Protein AF-A0A9E6BE03-F1 (afdb_monomer_lite)

Sequence (144 aa):
MKDKSFELRTINLKNGEIGLSLYQFPLNGQVQGNEPRLVVRAWGTPLQAVTGEVLNLIKRCGYQAGSIKPGQKEPLLLDEETGVRLGLLLLAVKPLSRLDRIEEVKDAICAMGSEEVYYWYSRCTSGNDRERTCRAFRIMVSKE

Secondary structure (DSSP, 8-state):
-----EEEEEEE-TTS-EEEEEEEPPPTT--S-SPPEEEEEE-HHHHHHTHHHHHHHHHHTT--GGGS-TT--SPEEE-HHHHHHHHHHHHHHTT---HHHHHHHHHHHHHS-HHHHHHHHHHHHSSS-HHHHHHHHHHHHS--

Foldseek 3Di:
DQAQQKWKDWDQDPVRWIKIWIFGADDPPDPDDRDTHTLDIATDPLCVLCLVVLQVLLVVVVDHSVCHDPPNPDIRGHHPQSSLLVSLLRLLRRVDDDSVLNVQLSVLSVPDDSVVSNVLSCCLRDDDCNNVSSVVVSVVSHDD

Structure (mmCIF, N/CA/C/O backbone):
data_AF-A0A9E6BE03-F1
#
_entry.id   AF-A0A9E6BE03-F1
#
loop_
_atom_site.group_PDB
_atom_site.id
_atom_site.type_symbol
_atom_site.label_atom_id
_atom_site.label_alt_id
_atom_site.label_comp_id
_atom_site.label_asym_id
_atom_site.label_entity_id
_atom_site.label_seq_id
_atom_site.pdbx_PDB_ins_code
_atom_site.Cartn_x
_atom_site.Cartn_y
_atom_site.Cartn_z
_atom_site.occupancy
_atom_site.B_iso_or_equiv
_atom_site.auth_seq_id
_atom_site.auth_comp_id
_atom_site.auth_asym_id
_atom_site.auth_atom_id
_atom_site.pdbx_PDB_model_num
ATOM 1 N N . MET A 1 1 ? 0.066 -13.952 19.173 1.00 41.41 1 MET A N 1
ATOM 2 C CA . MET A 1 1 ? -0.363 -12.551 18.954 1.00 41.41 1 MET A CA 1
ATOM 3 C C . MET A 1 1 ? -0.202 -12.268 17.473 1.00 41.41 1 MET A C 1
ATOM 5 O O . MET A 1 1 ? 0.886 -12.519 16.983 1.00 41.41 1 MET A O 1
ATOM 9 N N . LYS A 1 2 ? -1.250 -11.848 16.747 1.00 49.16 2 LYS A N 1
ATOM 10 C CA . LYS A 1 2 ? -1.070 -11.380 15.361 1.00 49.16 2 LYS A CA 1
ATOM 11 C C . LYS A 1 2 ? -0.110 -10.190 15.410 1.00 49.16 2 LYS A C 1
ATOM 13 O O . LYS A 1 2 ? -0.401 -9.238 16.135 1.00 49.16 2 LYS A O 1
ATOM 18 N N . ASP A 1 3 ? 1.025 -10.300 14.735 1.00 64.62 3 ASP A N 1
ATOM 19 C CA . ASP A 1 3 ? 2.013 -9.232 14.632 1.00 64.62 3 ASP A CA 1
ATOM 20 C C . ASP A 1 3 ? 1.365 -8.079 13.858 1.00 64.62 3 ASP A C 1
ATOM 22 O O . ASP A 1 3 ? 0.993 -8.230 12.697 1.00 64.62 3 ASP A O 1
ATOM 26 N N . LYS A 1 4 ? 1.054 -6.984 14.550 1.00 72.38 4 LYS A N 1
ATOM 27 C CA . LYS A 1 4 ? 0.336 -5.832 13.990 1.00 72.38 4 LYS A CA 1
ATOM 28 C C . LYS A 1 4 ? 1.372 -4.804 13.562 1.00 72.38 4 LYS A C 1
ATOM 30 O O . LYS A 1 4 ? 1.562 -3.797 14.238 1.00 72.38 4 LYS A O 1
ATOM 35 N N . SER A 1 5 ? 2.068 -5.094 12.471 1.00 89.69 5 SER A N 1
ATOM 36 C CA . SER A 1 5 ? 3.236 -4.321 12.033 1.00 89.69 5 SER A CA 1
ATOM 37 C C . SER A 1 5 ? 2.855 -3.111 11.171 1.00 89.69 5 SER A C 1
ATOM 39 O O . SER A 1 5 ? 3.663 -2.198 10.998 1.00 89.69 5 SER A O 1
ATOM 41 N N . PHE A 1 6 ? 1.614 -3.057 10.668 1.00 94.75 6 PHE A N 1
ATOM 42 C CA . PHE A 1 6 ? 1.130 -1.982 9.801 1.00 94.75 6 PHE A CA 1
ATOM 43 C C . PHE A 1 6 ? -0.260 -1.468 10.173 1.00 94.75 6 PHE A C 1
ATOM 45 O O . PHE A 1 6 ? -1.095 -2.173 10.741 1.00 94.75 6 PHE A O 1
ATOM 52 N N . GLU A 1 7 ? -0.515 -0.226 9.773 1.00 94.94 7 GLU A N 1
ATOM 53 C CA . GLU A 1 7 ? -1.772 0.476 9.977 1.00 94.94 7 GLU A CA 1
ATOM 54 C C . GLU A 1 7 ? -2.239 1.138 8.672 1.00 94.94 7 GLU A C 1
ATOM 56 O O . GLU A 1 7 ? -1.558 2.005 8.120 1.00 94.94 7 GLU A O 1
ATOM 61 N N . LEU A 1 8 ? -3.416 0.755 8.181 1.00 95.88 8 LEU A N 1
ATOM 62 C CA . LEU A 1 8 ? -4.062 1.365 7.022 1.00 95.88 8 LEU A CA 1
ATOM 63 C C . LEU A 1 8 ? -5.192 2.286 7.486 1.00 95.88 8 LEU A C 1
ATOM 65 O O . LEU A 1 8 ? -6.150 1.847 8.124 1.00 95.88 8 LEU A O 1
ATOM 69 N N . ARG A 1 9 ? -5.101 3.569 7.134 1.00 95.12 9 ARG A N 1
ATOM 70 C CA . ARG A 1 9 ? -6.110 4.586 7.449 1.00 95.12 9 ARG A CA 1
ATOM 71 C C . ARG A 1 9 ? -6.797 5.071 6.182 1.00 95.12 9 ARG A C 1
ATOM 73 O O . ARG A 1 9 ? -6.183 5.181 5.120 1.00 95.12 9 ARG A O 1
ATOM 80 N N . THR A 1 10 ? -8.068 5.423 6.329 1.00 94.38 10 THR A N 1
ATOM 81 C CA . THR A 1 10 ? -8.834 6.072 5.264 1.00 94.38 10 THR A CA 1
ATOM 82 C C . THR A 1 10 ? -8.648 7.586 5.338 1.00 94.38 10 THR A C 1
ATOM 84 O O . THR A 1 10 ? -8.677 8.173 6.419 1.00 94.38 10 THR A O 1
ATOM 87 N N . ILE A 1 11 ? -8.457 8.230 4.189 1.00 92.62 11 ILE A N 1
ATOM 88 C CA . ILE A 1 11 ? -8.352 9.684 4.051 1.00 92.62 11 ILE A CA 1
ATOM 89 C C . ILE A 1 11 ? -9.592 10.174 3.310 1.00 92.62 11 ILE A C 1
ATOM 91 O O . ILE A 1 11 ? -9.866 9.720 2.202 1.00 92.62 11 ILE A O 1
ATOM 95 N N . ASN A 1 12 ? -10.313 11.131 3.890 1.00 89.19 12 ASN A N 1
ATOM 96 C CA . ASN A 1 12 ? -11.388 11.825 3.184 1.00 89.19 12 ASN A CA 1
ATOM 97 C C . ASN A 1 12 ? -10.785 12.989 2.391 1.00 89.19 12 ASN A C 1
ATOM 99 O O . ASN A 1 12 ? -10.190 13.896 2.980 1.00 89.19 12 ASN A O 1
ATOM 103 N N . LEU A 1 13 ? -10.922 12.964 1.067 1.00 87.19 13 LEU A N 1
ATOM 104 C CA . LEU A 1 13 ? -10.501 14.065 0.207 1.00 87.19 13 LEU A CA 1
ATOM 105 C C . LEU A 1 13 ? -11.624 15.102 0.072 1.00 87.19 13 LEU A C 1
ATOM 107 O O . LEU A 1 13 ? -12.805 14.804 0.245 1.00 87.19 13 LEU A O 1
ATOM 111 N N . LYS A 1 14 ? -11.257 16.349 -0.250 1.00 82.25 14 LYS A N 1
ATOM 112 C CA . LYS A 1 14 ? -12.203 17.481 -0.337 1.00 82.25 14 LYS A CA 1
ATOM 113 C C . LYS A 1 14 ? -13.290 17.301 -1.406 1.00 82.25 14 LYS A C 1
ATOM 115 O O . LYS A 1 14 ? -14.349 17.900 -1.290 1.00 82.25 14 LYS A O 1
ATOM 120 N N . ASN A 1 15 ? -13.026 16.494 -2.430 1.00 80.94 15 ASN A N 1
ATOM 121 C CA . ASN A 1 15 ? -13.947 16.164 -3.521 1.00 80.94 15 ASN A CA 1
ATOM 122 C C . ASN A 1 15 ? -14.881 14.980 -3.197 1.00 80.94 15 ASN A C 1
ATOM 124 O O . ASN A 1 15 ? -15.619 14.542 -4.071 1.00 80.94 15 ASN A O 1
ATOM 128 N N . GLY A 1 16 ? -14.839 14.443 -1.972 1.00 79.44 16 GLY A N 1
ATOM 129 C CA . GLY A 1 16 ? -15.601 13.255 -1.583 1.00 79.44 16 GLY A CA 1
ATOM 130 C C . GLY A 1 16 ? -14.950 11.932 -1.994 1.00 79.44 16 GLY A C 1
ATOM 131 O O . GLY A 1 16 ? -15.470 10.872 -1.648 1.00 79.44 16 GLY A O 1
ATOM 132 N N . GLU A 1 17 ? -13.804 11.964 -2.682 1.00 85.94 17 GLU A N 1
ATOM 133 C CA . GLU A 1 17 ? -13.038 10.756 -2.970 1.00 85.94 17 GLU A CA 1
ATOM 134 C C . GLU A 1 17 ? -12.343 10.217 -1.719 1.00 85.94 17 GLU A C 1
ATOM 136 O O . GLU A 1 17 ? -12.033 10.930 -0.756 1.00 85.94 17 GLU A O 1
ATOM 141 N N . ILE A 1 18 ? -12.062 8.921 -1.769 1.00 89.25 18 ILE A N 1
ATOM 142 C CA . ILE A 1 18 ? -11.356 8.210 -0.718 1.00 89.25 18 ILE A CA 1
ATOM 143 C C . ILE A 1 18 ? -9.888 8.078 -1.113 1.00 89.25 18 ILE A C 1
ATOM 145 O O . ILE A 1 18 ? -9.558 7.621 -2.207 1.00 89.25 18 ILE A O 1
ATOM 149 N N . GLY A 1 19 ? -9.004 8.452 -0.197 1.00 94.75 19 GLY A N 1
ATOM 150 C CA . GLY A 1 19 ? -7.592 8.099 -0.230 1.00 94.75 19 GLY A CA 1
ATOM 151 C C . GLY A 1 19 ? -7.253 7.074 0.846 1.00 94.75 19 GLY A C 1
ATOM 152 O O . GLY A 1 19 ? -8.014 6.858 1.789 1.00 94.75 19 GLY A O 1
ATOM 153 N N . LEU A 1 20 ? -6.071 6.482 0.737 1.00 96.44 20 LEU A N 1
ATOM 154 C CA . LEU A 1 20 ? -5.507 5.593 1.746 1.00 96.44 20 LEU A CA 1
ATOM 155 C C . LEU A 1 20 ? -4.149 6.110 2.207 1.00 96.44 20 LEU A C 1
ATOM 157 O O . LEU A 1 20 ? -3.344 6.582 1.398 1.00 96.44 20 LEU A O 1
ATOM 161 N N . SER A 1 21 ? -3.880 5.987 3.503 1.00 97.06 21 SER A N 1
ATOM 162 C CA . SER A 1 21 ? -2.545 6.128 4.082 1.00 97.06 21 SER A CA 1
ATOM 163 C C . SER A 1 21 ? -2.128 4.838 4.766 1.00 97.06 21 SER A C 1
ATOM 165 O O . SER A 1 21 ? -2.836 4.334 5.632 1.00 97.06 21 SER A O 1
ATOM 167 N N . LEU A 1 22 ? -0.957 4.331 4.395 1.00 97.44 22 LEU A N 1
ATOM 168 C CA . LEU A 1 22 ? -0.343 3.180 5.041 1.00 97.44 22 LEU A CA 1
ATOM 169 C C . LEU A 1 22 ? 0.801 3.649 5.938 1.00 97.44 22 LEU A C 1
ATOM 171 O O . LEU A 1 22 ? 1.661 4.425 5.506 1.00 97.44 22 LEU A O 1
ATOM 175 N N . TYR A 1 23 ? 0.816 3.149 7.165 1.00 95.94 23 TYR A N 1
ATOM 176 C CA . TYR A 1 23 ? 1.856 3.382 8.153 1.00 95.94 23 TYR A CA 1
ATOM 177 C C . TYR A 1 23 ? 2.466 2.056 8.604 1.00 95.94 23 TYR A C 1
ATOM 179 O O . TYR A 1 23 ? 1.784 1.033 8.620 1.00 95.94 23 TYR A O 1
ATOM 187 N N . GLN A 1 24 ? 3.738 2.090 8.985 1.00 94.31 24 GLN A N 1
ATOM 188 C CA . GLN A 1 24 ? 4.484 0.947 9.503 1.00 94.31 24 GLN A CA 1
ATOM 189 C C . GLN A 1 24 ? 4.950 1.247 10.926 1.00 94.31 24 GLN A C 1
ATOM 191 O O . GLN A 1 24 ? 5.548 2.298 11.172 1.00 94.31 24 GLN A O 1
ATOM 196 N N . PHE A 1 25 ? 4.694 0.334 11.858 1.00 90.12 25 PHE A N 1
ATOM 197 C CA . PHE A 1 25 ? 5.254 0.418 13.203 1.00 90.12 25 PHE A CA 1
ATOM 198 C C . PHE A 1 25 ? 6.765 0.144 13.164 1.00 90.12 25 PHE A C 1
ATOM 200 O O . PHE A 1 25 ? 7.222 -0.665 12.352 1.00 90.12 25 PHE A O 1
ATOM 207 N N . PRO A 1 26 ? 7.568 0.815 14.007 1.00 81.19 26 PRO A N 1
ATOM 208 C CA . PRO A 1 26 ? 8.988 0.509 14.110 1.00 81.19 26 PRO A CA 1
ATOM 209 C C . PRO A 1 26 ? 9.187 -0.957 14.515 1.00 81.19 26 PRO A C 1
ATOM 211 O O . PRO A 1 26 ? 8.487 -1.469 15.388 1.00 81.19 26 PRO A O 1
ATOM 214 N N . LEU A 1 27 ? 10.151 -1.629 13.881 1.00 69.50 27 LEU A N 1
ATOM 215 C CA . LEU A 1 27 ? 10.540 -2.988 14.256 1.00 69.50 27 LEU A CA 1
ATOM 216 C C . LEU A 1 27 ? 11.029 -2.984 15.713 1.00 69.50 27 LEU A C 1
ATOM 218 O O . LEU A 1 27 ? 11.764 -2.075 16.117 1.00 69.50 27 LEU A O 1
ATOM 222 N N . ASN A 1 28 ? 10.610 -3.989 16.491 1.00 58.41 28 ASN A N 1
ATOM 223 C CA . ASN A 1 28 ? 10.959 -4.140 17.906 1.00 58.41 28 ASN A CA 1
ATOM 224 C C . ASN A 1 28 ? 12.475 -3.946 18.105 1.00 58.41 28 ASN A C 1
ATOM 226 O O . ASN A 1 28 ? 13.269 -4.782 17.681 1.00 58.41 28 ASN A O 1
ATOM 230 N N . GLY A 1 29 ? 12.870 -2.829 18.727 1.00 51.25 29 GLY A N 1
ATOM 231 C CA . GLY A 1 29 ? 14.271 -2.504 19.018 1.00 51.25 29 GLY A CA 1
ATOM 232 C C . GLY A 1 29 ? 14.743 -1.108 18.599 1.00 51.25 29 GLY A C 1
ATOM 233 O O . GLY A 1 29 ? 15.792 -0.678 19.076 1.00 51.25 29 GLY A O 1
ATOM 234 N N . GLN A 1 30 ? 13.999 -0.355 17.777 1.00 51.47 30 GLN A N 1
ATOM 235 C CA . GLN A 1 30 ? 14.345 1.050 17.512 1.00 51.47 30 GLN A CA 1
ATOM 236 C C . GLN A 1 30 ? 13.687 2.005 18.517 1.00 51.47 30 GLN A C 1
ATOM 238 O O . GLN A 1 30 ? 12.500 2.317 18.471 1.00 51.47 30 GLN A O 1
ATOM 243 N N . VAL A 1 31 ? 14.524 2.448 19.455 1.00 50.69 31 VAL A N 1
ATOM 244 C CA . VAL A 1 31 ? 14.260 3.410 20.526 1.00 50.69 31 VAL A CA 1
ATOM 245 C C . VAL A 1 31 ? 14.018 4.807 19.937 1.00 50.69 31 VAL A C 1
ATOM 247 O O . VAL A 1 31 ? 14.975 5.518 19.662 1.00 50.69 31 VAL A O 1
ATOM 250 N N . GLN A 1 32 ? 12.749 5.178 19.728 1.00 45.00 32 GLN A N 1
ATOM 251 C CA . GLN A 1 32 ? 12.124 6.486 20.032 1.00 45.00 32 GLN A CA 1
ATOM 252 C C . GLN A 1 32 ? 10.830 6.664 19.222 1.00 45.00 32 GLN A C 1
ATOM 254 O O . GLN A 1 32 ? 10.854 7.040 18.054 1.00 45.00 32 GLN A O 1
ATOM 259 N N . GLY A 1 33 ? 9.696 6.437 19.892 1.00 52.91 33 GLY A N 1
ATOM 260 C CA . GLY A 1 33 ? 8.357 6.761 19.400 1.00 52.91 33 GLY A CA 1
ATOM 261 C C . GLY A 1 33 ? 7.520 5.528 19.068 1.00 52.91 33 GLY A C 1
ATOM 262 O O . GLY A 1 33 ? 7.821 4.792 18.139 1.00 52.91 33 GLY A O 1
ATOM 263 N N . ASN A 1 34 ? 6.406 5.347 19.783 1.00 63.31 34 ASN A N 1
ATOM 264 C CA . ASN A 1 34 ? 5.345 4.392 19.425 1.00 63.31 34 ASN A CA 1
ATOM 265 C C . ASN A 1 34 ? 4.557 4.826 18.171 1.00 63.31 34 ASN A C 1
ATOM 267 O O . ASN A 1 34 ? 3.532 4.229 17.844 1.00 63.31 34 ASN A O 1
ATOM 271 N N . GLU A 1 35 ? 4.977 5.902 17.504 1.00 80.69 35 GLU A N 1
ATOM 272 C CA . GLU A 1 35 ? 4.259 6.452 16.366 1.00 80.69 35 GLU A CA 1
ATOM 273 C C . GLU A 1 35 ? 4.643 5.706 15.087 1.00 80.69 35 GLU A C 1
ATOM 275 O O . GLU A 1 35 ? 5.823 5.637 14.732 1.00 80.69 35 GLU A O 1
ATOM 280 N N . PRO A 1 36 ? 3.663 5.146 14.365 1.00 88.81 36 PRO A N 1
ATOM 281 C CA . PRO A 1 36 ? 3.949 4.437 13.138 1.00 88.81 36 PRO A CA 1
ATOM 282 C C . PRO A 1 36 ? 4.380 5.438 12.059 1.00 88.81 36 PRO A C 1
ATOM 284 O O . PRO A 1 36 ? 3.795 6.509 11.875 1.00 88.81 36 PRO A O 1
ATOM 287 N N . ARG A 1 37 ? 5.424 5.085 11.312 1.00 91.88 37 ARG A N 1
ATOM 288 C CA . ARG A 1 37 ? 5.978 5.909 10.240 1.00 91.88 37 ARG A CA 1
ATOM 289 C C . ARG A 1 37 ? 5.075 5.841 9.014 1.00 91.88 37 ARG A C 1
ATOM 291 O O . ARG A 1 37 ? 4.733 4.756 8.552 1.00 91.88 37 ARG A O 1
ATOM 298 N N . LEU A 1 38 ? 4.751 6.993 8.424 1.00 94.81 38 LEU A N 1
ATOM 299 C CA . LEU A 1 38 ? 4.042 7.041 7.145 1.00 94.81 38 LEU A CA 1
ATOM 300 C C . LEU A 1 38 ? 4.901 6.414 6.036 1.00 94.81 38 LEU A C 1
ATOM 302 O O . LEU A 1 38 ? 6.014 6.871 5.769 1.00 94.81 38 LEU A O 1
ATOM 306 N N . VAL A 1 39 ? 4.351 5.404 5.366 1.00 95.56 39 VAL A N 1
ATOM 307 C CA . VAL A 1 39 ? 4.971 4.745 4.210 1.00 95.56 39 VAL A CA 1
ATOM 308 C C . VAL A 1 39 ? 4.526 5.437 2.930 1.00 95.56 39 VAL A C 1
ATOM 310 O O . VAL A 1 39 ? 5.346 5.901 2.142 1.00 95.56 39 VAL A O 1
ATOM 313 N N . VAL A 1 40 ? 3.210 5.537 2.728 1.00 96.94 40 VAL A N 1
ATOM 314 C CA . VAL A 1 40 ? 2.634 6.077 1.496 1.00 96.94 40 VAL A CA 1
ATOM 315 C C . VAL A 1 40 ? 1.233 6.622 1.734 1.00 96.94 40 VAL A C 1
ATOM 317 O O . VAL A 1 40 ? 0.481 6.140 2.579 1.00 96.94 40 VAL A O 1
ATOM 320 N N . ARG A 1 41 ? 0.883 7.643 0.951 1.00 97.19 41 ARG A N 1
ATOM 321 C CA . ARG A 1 41 ? -0.495 8.096 0.745 1.00 97.19 41 ARG A CA 1
ATOM 322 C C . ARG A 1 41 ? -0.827 7.984 -0.732 1.00 97.19 41 ARG A C 1
ATOM 324 O O . ARG A 1 41 ? -0.053 8.515 -1.535 1.00 97.19 41 ARG A O 1
ATOM 331 N N . ALA A 1 42 ? -1.940 7.344 -1.061 1.00 96.25 42 ALA A N 1
ATOM 332 C CA . ALA A 1 42 ? -2.411 7.145 -2.427 1.00 96.25 42 ALA A CA 1
ATOM 333 C C . ALA A 1 42 ? -3.894 7.515 -2.539 1.00 96.25 42 ALA A C 1
ATOM 335 O O . ALA A 1 42 ? -4.651 7.361 -1.582 1.00 96.25 42 ALA A O 1
ATOM 336 N N . TRP A 1 43 ? -4.290 8.038 -3.695 1.00 95.75 43 TRP A N 1
ATOM 337 C CA . TRP A 1 43 ? -5.655 8.448 -4.022 1.00 95.75 43 TRP A CA 1
ATOM 338 C C . TRP A 1 43 ? -5.804 8.593 -5.543 1.00 95.75 43 TRP A C 1
ATOM 340 O O . TRP A 1 43 ? -4.820 8.445 -6.273 1.00 95.75 43 TRP A O 1
ATOM 350 N N . GLY A 1 44 ? -7.016 8.896 -6.012 1.00 94.19 44 GLY A N 1
ATOM 351 C CA . GLY A 1 44 ? -7.315 9.111 -7.430 1.00 94.19 44 GLY A CA 1
ATOM 352 C C . GLY A 1 44 ? -7.199 7.841 -8.276 1.00 94.19 44 GLY A C 1
ATOM 353 O O . GLY A 1 44 ? -7.276 6.723 -7.758 1.00 94.19 44 GLY A O 1
ATOM 354 N N . THR A 1 45 ? -6.988 8.020 -9.582 1.00 94.56 45 THR A N 1
ATOM 355 C CA . THR A 1 45 ? -6.976 6.943 -10.586 1.00 94.56 45 THR A CA 1
ATOM 356 C C . THR A 1 45 ? -6.084 5.751 -10.222 1.00 94.56 45 THR A C 1
ATOM 358 O O . THR A 1 45 ? -6.560 4.622 -10.334 1.00 94.56 45 THR A O 1
ATOM 361 N N . PRO A 1 46 ? -4.839 5.925 -9.727 1.00 95.94 46 PRO A N 1
ATOM 362 C CA . PRO A 1 46 ? -3.987 4.779 -9.412 1.00 95.94 46 PRO A CA 1
ATOM 363 C C . PRO A 1 46 ? -4.540 3.920 -8.284 1.00 95.94 46 PRO A C 1
ATOM 365 O O . PRO A 1 46 ? -4.461 2.698 -8.354 1.00 95.94 46 PRO A O 1
ATOM 368 N N . LEU A 1 47 ? -5.135 4.545 -7.261 1.00 96.19 47 LEU A N 1
ATOM 369 C CA . LEU A 1 47 ? -5.777 3.815 -6.172 1.00 96.19 47 LEU A CA 1
ATOM 370 C C . LEU A 1 47 ? -7.053 3.112 -6.655 1.00 96.19 47 LEU A C 1
ATOM 372 O O . LEU A 1 47 ? -7.287 1.955 -6.305 1.00 96.19 47 LEU A O 1
ATOM 376 N N . GLN A 1 48 ? -7.867 3.791 -7.466 1.00 94.12 48 GLN A N 1
ATOM 377 C CA . GLN A 1 48 ? -9.093 3.221 -8.033 1.00 94.12 48 GLN A CA 1
ATOM 378 C C . GLN A 1 48 ? -8.786 1.969 -8.865 1.00 94.12 48 GLN A C 1
ATOM 380 O O . GLN A 1 48 ? -9.404 0.927 -8.654 1.00 94.12 48 GLN A O 1
ATOM 385 N N . ALA A 1 49 ? -7.764 2.036 -9.723 1.00 96.31 49 ALA A N 1
ATOM 386 C CA . ALA A 1 49 ? -7.344 0.930 -10.583 1.00 96.31 49 ALA A CA 1
ATOM 387 C C . ALA A 1 49 ? -6.883 -0.315 -9.802 1.00 96.31 49 ALA A C 1
ATOM 389 O O . ALA A 1 49 ? -7.065 -1.438 -10.264 1.00 96.31 49 ALA A O 1
ATOM 390 N N . VAL A 1 50 ? -6.329 -0.145 -8.596 1.00 97.06 50 VAL A N 1
ATOM 391 C CA . VAL A 1 50 ? -5.872 -1.266 -7.752 1.00 97.06 50 VAL A CA 1
ATOM 392 C C . VAL A 1 50 ? -6.815 -1.59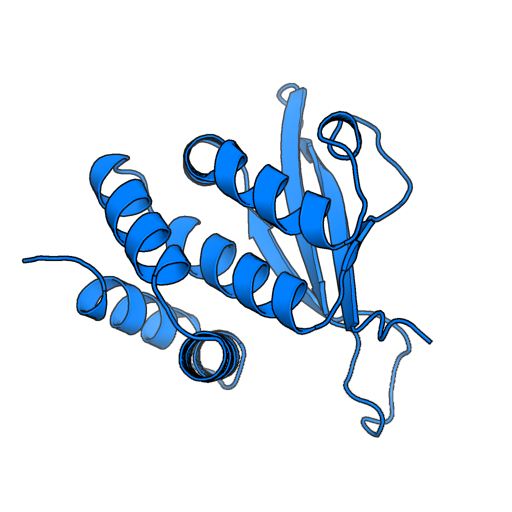3 -6.594 1.00 97.06 50 VAL A C 1
ATOM 394 O O . VAL A 1 50 ? -6.482 -2.425 -5.751 1.00 97.06 50 VAL A O 1
ATOM 397 N N . THR A 1 51 ? -8.005 -0.984 -6.535 1.00 95.12 51 THR A N 1
ATOM 398 C CA . THR A 1 51 ? -8.935 -1.153 -5.404 1.00 95.12 51 THR A CA 1
ATOM 399 C C . THR A 1 51 ? -9.320 -2.617 -5.194 1.00 95.12 51 THR A C 1
ATOM 401 O O . THR A 1 51 ? -9.357 -3.071 -4.054 1.00 95.12 51 THR A O 1
ATOM 404 N N . GLY A 1 52 ? -9.532 -3.386 -6.268 1.00 95.44 52 GLY A N 1
ATOM 405 C CA . GLY A 1 52 ? -9.812 -4.821 -6.158 1.00 95.44 52 GLY A CA 1
ATOM 406 C C . GLY A 1 52 ? -8.724 -5.577 -5.387 1.00 95.44 52 GLY A C 1
ATOM 407 O O . GLY A 1 52 ? -9.037 -6.360 -4.492 1.00 95.44 52 GLY A O 1
ATOM 408 N N . GLU A 1 53 ? -7.452 -5.273 -5.656 1.00 96.88 53 GLU A N 1
ATOM 409 C CA . GLU A 1 53 ? -6.331 -5.925 -4.977 1.00 96.88 53 GLU A CA 1
ATOM 410 C C . GLU A 1 53 ? -6.165 -5.444 -3.533 1.00 96.88 53 GLU A C 1
ATOM 412 O O . GLU A 1 53 ? -5.948 -6.250 -2.632 1.00 96.88 53 GLU A O 1
ATOM 417 N N . VAL A 1 54 ? -6.372 -4.150 -3.272 1.00 96.62 54 VAL A N 1
ATOM 418 C CA . VAL A 1 54 ? -6.408 -3.620 -1.899 1.00 96.62 54 VAL A CA 1
ATOM 419 C C . VAL A 1 54 ? -7.448 -4.370 -1.061 1.00 96.62 54 VAL A C 1
ATOM 421 O O . VAL A 1 54 ? -7.152 -4.799 0.055 1.00 96.62 54 VAL A O 1
ATOM 424 N N . LEU A 1 55 ? -8.653 -4.572 -1.604 1.00 95.88 55 LEU A N 1
ATOM 425 C CA . LEU A 1 55 ? -9.720 -5.306 -0.924 1.00 95.88 55 LEU A CA 1
ATOM 426 C C . LEU A 1 55 ? -9.367 -6.786 -0.716 1.00 95.88 55 LEU A C 1
ATOM 428 O O . LEU A 1 55 ? -9.705 -7.351 0.324 1.00 95.88 55 LEU A O 1
ATOM 432 N N . ASN A 1 56 ? -8.683 -7.418 -1.671 1.00 95.81 56 ASN A N 1
ATOM 433 C CA . ASN A 1 56 ? -8.215 -8.798 -1.531 1.00 95.81 56 ASN A CA 1
ATOM 434 C C . ASN A 1 56 ? -7.176 -8.940 -0.414 1.00 95.81 56 ASN A C 1
ATOM 436 O O . ASN A 1 56 ? -7.253 -9.884 0.371 1.00 95.81 56 ASN A O 1
ATOM 440 N N . LEU A 1 57 ? -6.241 -7.995 -0.306 1.00 95.38 57 LEU A N 1
ATOM 441 C CA . LEU A 1 57 ? -5.202 -8.001 0.722 1.00 95.38 57 LEU A CA 1
ATOM 442 C C . LEU A 1 57 ? -5.786 -7.817 2.126 1.00 95.38 57 LEU A C 1
ATOM 444 O O . LEU A 1 57 ? -5.528 -8.639 3.001 1.00 95.38 57 LEU A O 1
ATOM 448 N N . ILE A 1 58 ? -6.652 -6.822 2.349 1.00 94.44 58 ILE A N 1
ATOM 449 C CA . ILE A 1 58 ? -7.239 -6.608 3.688 1.00 94.44 58 ILE A CA 1
ATOM 450 C C . ILE A 1 58 ? -8.144 -7.771 4.132 1.00 94.44 58 ILE A C 1
ATOM 452 O O . ILE A 1 58 ? -8.252 -8.044 5.331 1.00 94.44 58 ILE A O 1
ATOM 456 N N . LYS A 1 59 ? -8.765 -8.493 3.185 1.00 95.00 59 LYS A N 1
ATOM 457 C CA . LYS A 1 59 ? -9.547 -9.704 3.481 1.00 95.00 59 LYS A CA 1
ATOM 458 C C . LYS A 1 59 ? -8.694 -10.805 4.101 1.00 95.00 59 LYS A C 1
ATOM 460 O O . LYS A 1 59 ? -9.192 -11.511 4.974 1.00 95.00 59 LYS A O 1
ATOM 465 N N . ARG A 1 60 ? -7.411 -10.917 3.732 1.00 92.50 60 ARG A N 1
ATOM 466 C CA . ARG A 1 60 ? -6.472 -11.882 4.342 1.00 92.50 60 ARG A CA 1
ATOM 467 C C . ARG A 1 60 ? -6.262 -11.607 5.832 1.00 92.50 60 ARG A C 1
ATOM 469 O O . ARG A 1 60 ? -6.160 -12.542 6.621 1.00 92.50 60 ARG A O 1
ATOM 476 N N . CYS A 1 61 ? -6.319 -10.340 6.241 1.00 90.94 61 CYS A N 1
ATOM 477 C CA . CYS A 1 61 ? -6.270 -9.953 7.651 1.00 90.94 61 CYS A CA 1
ATOM 478 C C . CYS A 1 61 ? -7.614 -10.139 8.391 1.00 90.94 61 CYS A C 1
ATOM 480 O O . CYS A 1 61 ? -7.656 -10.005 9.618 1.00 90.94 61 CYS A O 1
ATOM 482 N N . GLY A 1 62 ? -8.697 -10.486 7.681 1.00 91.81 62 GLY 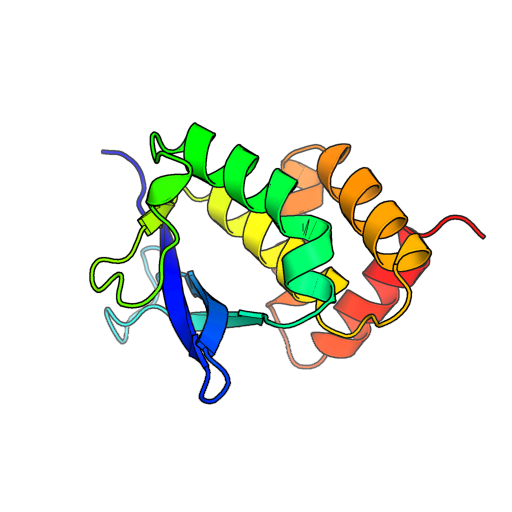A N 1
ATOM 483 C CA . GLY A 1 62 ? -10.046 -10.691 8.222 1.00 91.81 62 GLY A CA 1
ATOM 484 C C . GLY A 1 62 ? -10.990 -9.492 8.077 1.00 91.81 62 GLY A C 1
ATOM 485 O O . GLY A 1 62 ? -12.078 -9.507 8.653 1.00 91.81 62 GLY A O 1
ATOM 486 N N . TYR A 1 63 ? -10.603 -8.454 7.330 1.00 93.31 63 TYR A N 1
ATOM 487 C CA . TYR A 1 63 ? -11.456 -7.288 7.088 1.00 93.31 63 TYR A CA 1
ATOM 488 C C . TYR A 1 63 ? -12.426 -7.509 5.926 1.00 93.31 63 TYR A C 1
ATOM 490 O O . TYR A 1 63 ? -12.167 -8.270 4.997 1.00 93.31 63 TYR A O 1
ATOM 498 N N . GLN A 1 64 ? -13.560 -6.813 5.965 1.00 90.62 64 GLN A N 1
ATOM 499 C CA . GLN A 1 64 ? -14.566 -6.864 4.907 1.00 90.62 64 GLN A CA 1
ATOM 500 C C . GLN A 1 64 ? -14.355 -5.725 3.910 1.00 90.62 64 GLN A C 1
ATOM 502 O O . GLN A 1 64 ? -13.711 -4.724 4.217 1.00 90.62 64 GLN A O 1
ATOM 507 N N . ALA A 1 65 ? -14.951 -5.829 2.720 1.00 83.75 65 ALA A N 1
ATOM 508 C CA . ALA A 1 65 ? -14.825 -4.778 1.707 1.00 83.75 65 ALA A CA 1
ATOM 509 C C . ALA A 1 65 ? -15.324 -3.405 2.206 1.00 83.75 65 ALA A C 1
ATOM 511 O O . ALA A 1 65 ? -14.719 -2.378 1.917 1.00 83.75 65 ALA A O 1
ATOM 512 N N . GLY A 1 66 ? -16.376 -3.398 3.033 1.00 84.00 66 GLY A N 1
ATOM 513 C CA . GLY A 1 66 ? -16.922 -2.187 3.656 1.00 84.00 66 GLY A CA 1
ATOM 514 C C . GLY A 1 66 ? -16.067 -1.582 4.778 1.00 84.00 66 GLY A C 1
ATOM 515 O O . GLY A 1 66 ? -16.481 -0.588 5.375 1.00 84.00 66 GLY A O 1
ATOM 516 N N . SER A 1 67 ? -14.903 -2.163 5.095 1.00 84.69 67 SER A N 1
ATOM 517 C CA . SER A 1 67 ? -13.969 -1.612 6.085 1.00 84.69 67 SER A CA 1
ATOM 518 C C . SER A 1 67 ? -13.222 -0.376 5.569 1.00 84.69 67 SER A C 1
ATOM 520 O O . SER A 1 67 ? -12.749 0.412 6.381 1.00 84.69 67 SER A O 1
ATOM 522 N N . ILE A 1 68 ? -13.153 -0.165 4.249 1.00 85.56 68 ILE A N 1
ATOM 523 C CA . ILE A 1 68 ? -12.641 1.070 3.640 1.00 85.56 68 ILE A CA 1
ATOM 524 C C . ILE A 1 68 ? -13.840 1.903 3.188 1.00 85.56 68 ILE A C 1
ATOM 526 O O . ILE A 1 68 ? -14.468 1.609 2.173 1.00 85.56 68 ILE A O 1
ATOM 530 N N . LYS A 1 69 ? -14.180 2.938 3.958 1.00 84.44 69 LYS A N 1
ATOM 531 C CA . LYS A 1 69 ? -15.318 3.823 3.676 1.00 84.44 69 LYS A CA 1
ATOM 532 C C . LYS A 1 69 ? -15.039 5.255 4.128 1.00 84.44 69 LYS A C 1
ATOM 534 O O . LYS A 1 69 ? -14.251 5.448 5.059 1.00 84.44 69 LYS A O 1
ATOM 539 N N . PRO A 1 70 ? -15.705 6.261 3.534 1.00 79.50 70 PRO A N 1
ATOM 540 C CA . PRO A 1 70 ? -15.567 7.637 3.983 1.00 79.50 70 PRO A CA 1
ATOM 541 C C . PRO A 1 70 ? -15.909 7.751 5.471 1.00 79.50 70 PRO A C 1
ATOM 543 O O . PRO A 1 70 ? -16.874 7.155 5.951 1.00 79.50 70 PRO A O 1
ATOM 546 N N . GLY A 1 71 ? -15.098 8.498 6.216 1.00 75.25 71 GLY A N 1
ATOM 547 C CA . GLY A 1 71 ? -15.306 8.696 7.653 1.00 75.25 71 GLY A CA 1
ATOM 548 C C . GLY A 1 71 ? -14.983 7.486 8.536 1.00 75.25 71 GLY A C 1
ATOM 549 O O . GLY A 1 71 ? -15.250 7.546 9.736 1.00 75.25 71 GLY A O 1
ATOM 550 N N . GLN A 1 72 ? -14.387 6.417 7.992 1.00 82.88 72 GLN A N 1
ATOM 551 C CA . GLN A 1 72 ? -13.826 5.334 8.800 1.00 82.88 72 GLN A CA 1
ATOM 552 C C . GLN A 1 72 ? -12.731 5.895 9.722 1.00 82.88 72 GLN A C 1
ATOM 554 O O . GLN A 1 72 ? -11.666 6.304 9.259 1.00 82.88 72 GLN A O 1
ATOM 559 N N . LYS A 1 73 ? -13.016 5.935 11.029 1.00 77.75 73 LYS A N 1
ATOM 560 C CA . LYS A 1 73 ? -12.101 6.476 12.048 1.00 77.75 73 LYS A CA 1
ATOM 561 C C . LYS A 1 73 ? -11.104 5.443 12.552 1.00 77.75 73 LYS A C 1
ATOM 563 O O . LYS A 1 73 ? -9.979 5.804 12.877 1.00 77.75 73 LYS A O 1
ATOM 568 N N . GLU A 1 74 ? -11.522 4.182 12.631 1.00 87.06 74 GLU A N 1
ATOM 569 C CA . GLU A 1 74 ? -10.657 3.119 13.126 1.00 87.06 74 GLU A CA 1
ATOM 570 C C . GLU A 1 74 ? -9.755 2.596 12.009 1.00 87.06 74 GLU A C 1
ATOM 572 O O . GLU A 1 74 ? -10.264 2.215 10.946 1.00 87.06 74 GLU A O 1
ATOM 577 N N . PRO A 1 75 ? -8.438 2.562 12.240 1.00 91.31 75 PRO A N 1
ATOM 578 C CA . PRO A 1 75 ? -7.507 2.004 11.284 1.00 91.31 75 PRO A CA 1
ATOM 579 C C . PRO A 1 75 ? -7.622 0.484 11.171 1.00 91.31 75 PRO A C 1
ATOM 581 O O . PRO A 1 75 ? -7.938 -0.216 12.134 1.00 91.31 75 PRO A O 1
ATOM 584 N N . LEU A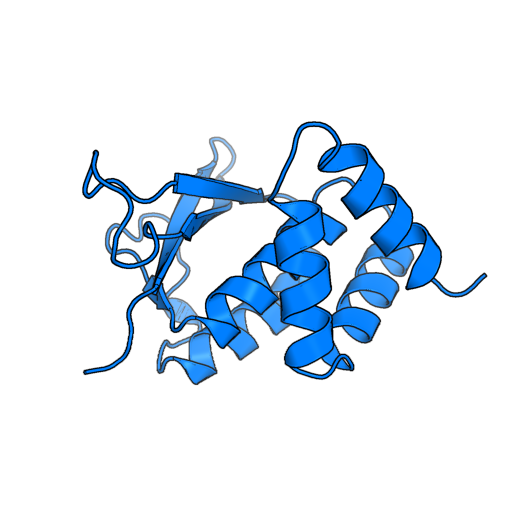 1 76 ? -7.285 -0.036 9.995 1.00 93.62 76 LEU A N 1
ATOM 585 C CA . LEU A 1 76 ? -7.151 -1.467 9.764 1.00 93.62 76 LEU A CA 1
ATOM 586 C C . LEU A 1 76 ? -5.715 -1.868 10.116 1.00 93.62 76 LEU A C 1
ATOM 588 O O . LEU A 1 76 ? -4.760 -1.299 9.589 1.00 93.62 76 LEU A O 1
ATOM 592 N N . LEU A 1 77 ? -5.564 -2.840 11.010 1.00 93.62 77 LEU A N 1
ATOM 593 C CA . LEU A 1 77 ? -4.270 -3.343 11.460 1.00 93.62 77 LEU A CA 1
ATOM 594 C C . LEU A 1 77 ? -3.895 -4.546 10.607 1.00 93.62 77 LEU A C 1
ATOM 596 O O . LEU A 1 77 ? -4.603 -5.553 10.607 1.00 93.62 77 LEU A O 1
ATOM 600 N N . LEU A 1 78 ? -2.794 -4.428 9.877 1.00 94.31 78 LEU A N 1
ATOM 601 C CA . LEU A 1 78 ? -2.350 -5.449 8.937 1.00 94.31 78 LEU A CA 1
ATOM 602 C C . LEU A 1 78 ? -1.161 -6.209 9.525 1.00 94.31 78 LEU A C 1
ATOM 604 O O . LEU A 1 78 ? -0.342 -5.634 10.250 1.00 94.31 78 LEU A O 1
ATOM 608 N N . ASP A 1 79 ? -1.085 -7.498 9.198 1.00 93.62 79 ASP A N 1
ATOM 609 C CA . ASP A 1 79 ? 0.141 -8.267 9.396 1.00 93.62 79 ASP A CA 1
ATOM 610 C C . ASP A 1 79 ? 1.269 -7.749 8.496 1.00 93.62 79 ASP A C 1
ATOM 612 O O . ASP A 1 79 ? 1.042 -6.983 7.552 1.00 93.62 79 ASP A O 1
ATOM 616 N N . GLU A 1 80 ? 2.497 -8.144 8.826 1.00 93.44 80 GLU A N 1
ATOM 617 C CA . GLU A 1 80 ? 3.698 -7.687 8.136 1.00 93.44 80 GLU A CA 1
ATOM 618 C C . GLU A 1 80 ? 3.639 -7.955 6.629 1.00 93.44 80 GLU A C 1
ATOM 620 O O . GLU A 1 80 ? 3.795 -7.026 5.838 1.00 93.44 80 GLU A O 1
ATOM 625 N N . GLU A 1 81 ? 3.340 -9.190 6.221 1.00 95.12 81 GLU A N 1
ATOM 626 C CA . GLU A 1 81 ? 3.348 -9.575 4.809 1.00 95.12 81 GLU A CA 1
ATOM 627 C C . GLU A 1 81 ? 2.313 -8.783 4.003 1.00 95.12 81 GLU A C 1
ATOM 629 O O . GLU A 1 81 ? 2.618 -8.244 2.932 1.00 95.12 81 GLU A O 1
ATOM 634 N N . THR A 1 82 ? 1.095 -8.662 4.533 1.00 96.25 82 THR A N 1
ATOM 635 C CA . THR A 1 82 ? 0.027 -7.893 3.892 1.00 96.25 82 THR A CA 1
ATOM 636 C C . THR A 1 82 ? 0.396 -6.414 3.805 1.00 96.25 82 THR A C 1
ATOM 638 O O . THR A 1 82 ? 0.194 -5.786 2.762 1.00 96.25 82 THR A O 1
ATOM 641 N N . GLY A 1 83 ? 0.965 -5.852 4.873 1.00 96.50 83 GLY A N 1
ATOM 642 C CA . GLY A 1 83 ? 1.401 -4.460 4.923 1.00 96.50 83 GLY A CA 1
ATOM 643 C C . GLY A 1 83 ? 2.531 -4.147 3.942 1.00 96.50 83 GLY A C 1
ATOM 644 O O . GLY A 1 83 ? 2.442 -3.167 3.203 1.00 96.50 83 GLY A O 1
ATOM 645 N N . VAL A 1 84 ? 3.549 -5.002 3.861 1.00 97.06 84 VAL A N 1
ATOM 646 C CA . VAL A 1 84 ? 4.676 -4.876 2.922 1.00 97.06 84 VAL A CA 1
ATOM 647 C C . VAL A 1 84 ? 4.183 -4.943 1.478 1.00 97.06 84 VAL A C 1
ATOM 649 O O . VAL A 1 84 ? 4.510 -4.066 0.672 1.00 97.06 84 VAL A O 1
ATOM 652 N N . ARG A 1 85 ? 3.339 -5.928 1.147 1.00 98.00 85 ARG A N 1
ATOM 653 C CA . ARG A 1 85 ? 2.788 -6.084 -0.207 1.00 98.00 85 ARG A CA 1
ATOM 654 C C . ARG A 1 85 ? 1.917 -4.899 -0.610 1.00 98.00 85 ARG A C 1
ATOM 656 O O . ARG A 1 85 ? 2.088 -4.353 -1.701 1.00 98.00 85 ARG A O 1
ATOM 663 N N . LEU A 1 86 ? 1.028 -4.456 0.280 1.00 98.12 86 LEU A N 1
ATOM 664 C CA . LEU A 1 86 ? 0.193 -3.279 0.048 1.00 98.12 86 LEU A CA 1
ATOM 665 C C . LEU A 1 86 ? 1.039 -2.005 -0.091 1.00 98.12 86 LEU A C 1
ATOM 667 O O . LEU A 1 86 ? 0.775 -1.170 -0.955 1.00 98.12 86 LEU A O 1
ATOM 671 N N . GLY A 1 87 ? 2.074 -1.859 0.734 1.00 97.81 87 GLY A N 1
ATOM 672 C CA . GLY A 1 87 ? 2.986 -0.725 0.688 1.00 97.81 87 GLY A CA 1
ATOM 673 C C . GLY A 1 87 ? 3.741 -0.642 -0.631 1.00 97.81 87 GLY A C 1
ATOM 674 O O . GLY A 1 87 ? 3.756 0.423 -1.249 1.00 97.81 87 GLY A O 1
ATOM 675 N N . LEU A 1 88 ? 4.302 -1.761 -1.100 1.00 98.25 88 LEU A N 1
ATOM 676 C CA . LEU A 1 88 ? 4.989 -1.826 -2.389 1.00 98.25 88 LEU A CA 1
ATOM 677 C C . LEU A 1 88 ? 4.035 -1.504 -3.546 1.00 98.25 88 LEU A C 1
ATOM 679 O O . LEU A 1 88 ? 4.373 -0.668 -4.383 1.00 98.25 88 LEU A O 1
ATOM 683 N N . LEU A 1 89 ? 2.830 -2.087 -3.549 1.00 98.38 89 LEU A N 1
ATOM 684 C CA . LEU A 1 89 ? 1.791 -1.808 -4.544 1.00 98.38 89 LEU A CA 1
ATOM 685 C C . LEU A 1 89 ? 1.491 -0.310 -4.634 1.00 98.38 89 LEU A C 1
ATOM 687 O O . LEU A 1 89 ? 1.619 0.286 -5.702 1.00 98.38 89 LEU A O 1
ATOM 691 N N . LEU A 1 90 ? 1.147 0.320 -3.510 1.00 98.19 90 LEU A N 1
ATOM 692 C CA . LEU A 1 90 ? 0.771 1.732 -3.477 1.00 98.19 90 LEU A CA 1
ATOM 693 C C . LEU A 1 90 ? 1.945 2.662 -3.823 1.00 98.19 90 LEU A C 1
ATOM 695 O O . LEU A 1 90 ? 1.747 3.645 -4.537 1.00 98.19 90 LEU A O 1
ATOM 699 N N . LEU A 1 91 ? 3.166 2.364 -3.363 1.00 97.81 91 LEU A N 1
ATOM 700 C CA . LEU A 1 91 ? 4.376 3.116 -3.730 1.00 97.81 91 LEU A CA 1
ATOM 701 C C . LEU A 1 91 ? 4.668 3.026 -5.231 1.00 97.81 91 LEU A C 1
ATOM 703 O O . LEU A 1 91 ? 5.058 4.020 -5.852 1.00 97.81 91 LEU A O 1
ATOM 707 N N . ALA A 1 92 ? 4.481 1.841 -5.812 1.00 97.12 92 ALA A N 1
ATOM 708 C CA . ALA A 1 92 ? 4.755 1.598 -7.213 1.00 97.12 92 ALA A CA 1
ATOM 709 C C . ALA A 1 92 ? 3.736 2.305 -8.111 1.00 97.12 92 ALA A C 1
ATOM 711 O O . ALA A 1 92 ? 4.160 3.010 -9.023 1.00 97.12 92 ALA A O 1
ATOM 712 N N . VAL A 1 93 ? 2.431 2.188 -7.839 1.00 97.19 93 VAL A N 1
ATOM 713 C CA . VAL A 1 93 ? 1.386 2.701 -8.747 1.00 97.19 93 VAL A CA 1
ATOM 714 C C . VAL A 1 93 ? 1.079 4.184 -8.571 1.00 97.19 93 VAL A C 1
ATOM 716 O O . VAL A 1 93 ? 0.703 4.832 -9.541 1.00 97.19 93 VAL A O 1
ATOM 719 N N . LYS A 1 94 ? 1.276 4.762 -7.376 1.00 96.56 94 LYS A N 1
ATOM 720 C CA . LYS A 1 94 ? 0.955 6.173 -7.085 1.00 96.56 94 LYS A CA 1
ATOM 721 C C . LYS A 1 94 ? 1.437 7.189 -8.141 1.00 96.56 94 LYS A C 1
ATOM 723 O O . LYS A 1 94 ? 0.661 8.088 -8.450 1.00 96.56 94 LYS A O 1
ATOM 728 N N . PRO A 1 95 ? 2.682 7.136 -8.656 1.00 96.00 95 PRO A N 1
ATOM 729 C CA . PRO A 1 95 ? 3.157 8.116 -9.635 1.00 96.00 95 PRO A CA 1
ATOM 730 C C . PRO A 1 95 ? 2.703 7.833 -11.076 1.00 96.00 95 PRO A C 1
ATOM 732 O O . PRO A 1 95 ? 3.090 8.571 -11.979 1.00 96.00 95 PRO A O 1
ATOM 735 N N . LEU A 1 96 ? 1.956 6.755 -11.324 1.00 95.75 96 LEU A N 1
ATOM 736 C CA . LEU A 1 96 ? 1.498 6.382 -12.659 1.00 95.75 96 LEU A CA 1
ATOM 737 C C . LEU A 1 96 ? 0.165 7.052 -12.990 1.00 95.75 96 LEU A C 1
ATOM 739 O O . LEU A 1 96 ? -0.651 7.299 -12.112 1.00 95.75 96 LEU A O 1
ATOM 743 N N . SER A 1 97 ? -0.061 7.326 -14.272 1.00 94.44 97 SER A N 1
ATOM 744 C CA . SER A 1 97 ? -1.331 7.861 -14.784 1.00 94.44 97 SER A CA 1
ATOM 745 C C . SER A 1 97 ? -1.982 6.964 -15.837 1.00 94.44 97 SER A C 1
ATOM 747 O O . SER A 1 97 ? -3.198 7.009 -16.005 1.00 94.44 97 SER A O 1
ATOM 749 N N . ARG A 1 98 ? -1.195 6.140 -16.539 1.00 95.38 98 ARG A N 1
ATOM 750 C CA . ARG A 1 98 ? -1.698 5.214 -17.556 1.00 95.38 98 ARG A CA 1
ATOM 751 C C . ARG A 1 98 ? -2.186 3.911 -16.917 1.00 95.38 98 ARG A C 1
ATOM 753 O O . ARG A 1 98 ? -1.444 3.295 -16.154 1.00 95.38 98 ARG A O 1
ATOM 760 N N . LEU A 1 99 ? -3.418 3.510 -17.237 1.00 95.62 99 LEU A N 1
ATOM 761 C CA . LEU A 1 99 ? -4.082 2.343 -16.641 1.00 95.62 99 LEU A CA 1
ATOM 762 C C . LEU A 1 99 ? -3.390 1.023 -16.987 1.00 95.62 99 LEU A C 1
ATOM 764 O O . LEU A 1 99 ? -3.161 0.222 -16.089 1.00 95.62 99 LEU A O 1
ATOM 768 N N . ASP A 1 100 ? -2.976 0.847 -18.240 1.00 94.94 100 ASP A N 1
ATOM 769 C CA . ASP A 1 100 ? -2.217 -0.323 -18.699 1.00 94.94 100 ASP A CA 1
ATOM 770 C C . ASP A 1 100 ? -0.941 -0.544 -17.867 1.00 94.94 100 ASP A C 1
ATOM 772 O O . ASP A 1 100 ? -0.687 -1.633 -17.361 1.00 94.94 100 ASP A O 1
ATOM 776 N N . ARG A 1 101 ? -0.187 0.528 -17.602 1.00 95.88 101 ARG A N 1
ATOM 777 C CA . ARG A 1 101 ? 1.020 0.483 -16.763 1.00 95.88 101 ARG A CA 1
ATOM 778 C C . ARG A 1 101 ? 0.719 0.187 -15.300 1.00 95.88 101 ARG A C 1
ATOM 780 O O . ARG A 1 101 ? 1.544 -0.419 -14.621 1.00 95.88 101 ARG A O 1
ATOM 787 N N . ILE A 1 102 ? -0.422 0.646 -14.790 1.00 97.31 102 ILE A N 1
ATOM 788 C CA . ILE A 1 102 ? -0.851 0.329 -13.425 1.00 97.31 102 ILE A CA 1
ATOM 789 C C . ILE A 1 102 ? -1.202 -1.158 -13.324 1.00 97.31 102 ILE A C 1
ATOM 791 O O . ILE A 1 102 ? -0.794 -1.805 -12.360 1.00 97.31 102 ILE A O 1
ATOM 795 N N . GLU A 1 103 ? -1.912 -1.700 -14.313 1.00 95.75 103 GLU A N 1
ATOM 796 C CA . GLU A 1 103 ? -2.284 -3.114 -14.369 1.00 95.75 103 GLU A CA 1
ATOM 797 C C . GLU A 1 103 ? -1.062 -4.026 -14.468 1.00 95.75 103 GLU A C 1
ATOM 799 O O . GLU A 1 103 ? -0.950 -4.938 -13.653 1.00 95.75 103 GLU A O 1
ATOM 804 N N . GLU A 1 104 ? -0.105 -3.727 -15.353 1.00 96.25 104 GLU A N 1
ATOM 805 C CA . GLU A 1 104 ? 1.153 -4.480 -15.478 1.00 96.25 104 GLU A CA 1
ATOM 806 C C . GLU A 1 104 ? 1.914 -4.560 -14.148 1.00 96.25 104 GLU A C 1
ATOM 808 O O . GLU A 1 104 ? 2.309 -5.640 -13.708 1.00 96.25 104 GLU A O 1
ATOM 813 N N . VAL A 1 105 ? 2.091 -3.418 -13.475 1.00 97.38 105 VAL A N 1
ATOM 814 C CA . VAL A 1 105 ? 2.795 -3.351 -12.186 1.00 97.38 105 VAL A CA 1
ATOM 815 C C . VAL A 1 105 ? 2.028 -4.104 -11.099 1.00 97.38 105 VAL A C 1
ATOM 817 O O . VAL A 1 105 ? 2.637 -4.816 -10.300 1.00 97.38 105 VAL A O 1
ATOM 820 N N . LYS A 1 106 ? 0.700 -3.955 -11.053 1.00 97.19 106 LYS A N 1
ATOM 821 C CA . LYS A 1 106 ? -0.168 -4.657 -10.100 1.00 97.19 106 LYS A CA 1
ATOM 822 C C . LYS A 1 106 ? -0.069 -6.171 -10.303 1.00 97.19 106 LYS A C 1
ATOM 824 O O . LYS A 1 106 ? 0.180 -6.880 -9.333 1.00 97.19 106 LYS A O 1
ATOM 829 N N . ASP A 1 107 ? -0.201 -6.656 -11.536 1.00 96.50 107 ASP A N 1
ATOM 830 C CA . ASP A 1 107 ? -0.139 -8.086 -11.857 1.00 96.50 107 ASP A CA 1
ATOM 831 C C . ASP A 1 107 ? 1.237 -8.678 -11.536 1.00 96.50 107 ASP A C 1
ATOM 833 O O . ASP A 1 107 ? 1.318 -9.751 -10.935 1.00 96.50 107 ASP A O 1
ATOM 837 N N . ALA A 1 108 ? 2.316 -7.953 -11.851 1.00 96.88 108 ALA A N 1
ATOM 838 C CA . ALA A 1 108 ? 3.665 -8.367 -11.491 1.00 96.88 108 ALA A CA 1
ATOM 839 C C . ALA A 1 108 ? 3.817 -8.512 -9.972 1.00 96.88 108 ALA A C 1
ATOM 841 O O . ALA A 1 108 ? 4.225 -9.571 -9.509 1.00 96.88 108 ALA A O 1
ATOM 842 N N . ILE A 1 109 ? 3.412 -7.505 -9.185 1.00 97.00 109 ILE A N 1
ATOM 843 C CA . ILE A 1 109 ? 3.456 -7.581 -7.716 1.00 97.00 109 ILE A CA 1
ATOM 844 C C . ILE A 1 109 ? 2.612 -8.748 -7.204 1.00 97.00 109 ILE A C 1
ATOM 846 O O . ILE A 1 109 ? 3.060 -9.458 -6.308 1.00 97.00 109 ILE A O 1
ATOM 850 N N . CYS A 1 110 ? 1.415 -8.982 -7.748 1.00 95.12 110 CYS A N 1
ATOM 851 C CA . CYS A 1 110 ? 0.563 -10.103 -7.343 1.00 95.12 110 CYS A CA 1
ATOM 852 C C . CYS A 1 110 ? 1.219 -11.469 -7.593 1.00 95.12 110 CYS A C 1
ATOM 854 O O . CYS A 1 110 ? 1.023 -12.380 -6.790 1.00 95.12 110 CYS A O 1
ATOM 856 N N . ALA A 1 111 ? 2.013 -11.598 -8.658 1.00 96.06 111 ALA A N 1
ATOM 857 C CA . ALA A 1 111 ? 2.742 -12.818 -8.990 1.00 96.06 111 ALA A CA 1
ATOM 858 C C . ALA A 1 111 ? 4.023 -13.029 -8.156 1.00 96.06 111 ALA A C 1
ATOM 860 O O . ALA A 1 111 ? 4.519 -14.152 -8.089 1.00 96.06 111 ALA A O 1
ATOM 861 N N . MET A 1 112 ? 4.556 -11.984 -7.509 1.00 95.94 112 MET A N 1
ATOM 862 C CA . MET A 1 112 ? 5.790 -12.078 -6.719 1.00 95.94 112 MET A CA 1
ATOM 863 C C . MET A 1 112 ? 5.629 -12.951 -5.474 1.00 95.94 112 MET A C 1
ATOM 865 O O . MET A 1 112 ? 4.650 -12.829 -4.725 1.00 95.94 112 MET A O 1
ATOM 869 N N . GLY A 1 113 ? 6.654 -13.760 -5.201 1.00 96.81 113 GLY A N 1
ATOM 870 C CA . GLY A 1 113 ? 6.817 -14.453 -3.924 1.00 96.81 113 GLY A CA 1
ATOM 871 C C . GLY A 1 113 ? 7.089 -13.478 -2.775 1.00 96.81 113 GLY A C 1
ATOM 872 O O . GLY A 1 113 ? 7.483 -12.330 -2.989 1.00 96.81 113 GLY A O 1
ATOM 873 N N . SER A 1 114 ? 6.876 -13.923 -1.535 1.00 95.38 114 SER A N 1
ATOM 874 C CA . SER A 1 114 ? 6.980 -13.048 -0.362 1.00 95.38 114 SER A CA 1
ATOM 875 C C . SER A 1 114 ? 8.386 -12.446 -0.223 1.00 95.38 114 SER A C 1
ATOM 877 O O . SER A 1 114 ? 8.498 -11.236 -0.053 1.00 95.38 114 SER A O 1
ATOM 879 N N . GLU A 1 115 ? 9.454 -13.233 -0.397 1.00 96.75 115 GLU A N 1
ATOM 880 C CA . GLU A 1 115 ? 10.848 -12.750 -0.323 1.00 96.75 115 GLU A CA 1
ATOM 881 C C . GLU A 1 115 ? 11.136 -11.581 -1.275 1.00 96.75 115 GLU A C 1
ATOM 883 O O . GLU A 1 115 ? 11.731 -10.577 -0.880 1.00 96.75 115 GLU A O 1
ATOM 888 N N . GLU A 1 116 ? 10.669 -11.681 -2.520 1.00 96.50 116 GLU A N 1
ATOM 889 C CA . GLU A 1 116 ? 10.852 -10.642 -3.530 1.00 96.50 116 GLU A CA 1
ATOM 890 C C . GLU A 1 116 ? 10.095 -9.359 -3.159 1.00 96.50 116 GLU A C 1
ATOM 892 O O . GLU A 1 116 ? 10.638 -8.255 -3.259 1.00 96.50 116 GLU A O 1
ATOM 897 N N . VAL A 1 117 ? 8.866 -9.499 -2.656 1.00 97.50 117 VAL A N 1
ATOM 898 C CA . VAL A 1 117 ? 8.071 -8.370 -2.161 1.00 97.50 117 VAL A CA 1
ATOM 899 C C . VAL A 1 117 ? 8.763 -7.678 -0.986 1.00 97.50 117 VAL A C 1
ATOM 901 O O . VAL A 1 117 ? 8.859 -6.449 -0.979 1.00 97.50 117 VAL A O 1
ATOM 904 N N . TYR A 1 118 ? 9.302 -8.438 -0.027 1.00 96.69 118 TYR A N 1
ATOM 905 C CA . TYR A 1 118 ? 10.075 -7.893 1.094 1.00 96.69 118 TYR A CA 1
ATOM 906 C C . TYR A 1 118 ? 11.329 -7.153 0.623 1.00 96.69 118 TYR A C 1
ATOM 908 O O . TYR A 1 118 ? 11.592 -6.033 1.077 1.00 96.69 118 TYR A O 1
ATOM 916 N N . TYR A 1 119 ? 12.081 -7.737 -0.313 1.00 95.69 119 TYR A N 1
ATOM 917 C CA . TYR A 1 119 ? 13.269 -7.112 -0.887 1.00 95.69 119 TYR A CA 1
ATOM 918 C C . TYR A 1 119 ? 12.930 -5.762 -1.525 1.00 95.69 119 TYR A C 1
ATOM 920 O O . TYR A 1 119 ? 13.501 -4.730 -1.154 1.00 95.69 119 TYR A O 1
ATOM 928 N N . TRP A 1 120 ? 11.964 -5.739 -2.446 1.00 96.44 120 TRP A N 1
ATOM 929 C CA . TRP A 1 120 ? 11.602 -4.517 -3.158 1.00 96.44 120 TRP A CA 1
ATOM 930 C C . TRP A 1 120 ? 10.985 -3.471 -2.246 1.00 96.44 120 TRP A C 1
ATOM 932 O O . TRP A 1 120 ? 11.335 -2.296 -2.361 1.00 96.44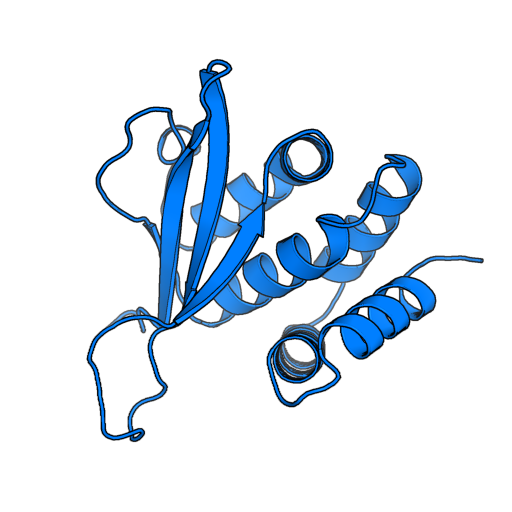 120 TRP A O 1
ATOM 942 N N . TYR A 1 121 ? 10.140 -3.874 -1.299 1.00 96.62 121 TYR A N 1
ATOM 943 C CA . TYR A 1 121 ? 9.599 -2.967 -0.293 1.00 96.62 121 TYR A CA 1
ATOM 944 C C . TYR A 1 121 ? 10.711 -2.306 0.527 1.00 96.62 121 TYR A C 1
ATOM 946 O O . TYR A 1 121 ? 10.744 -1.078 0.638 1.00 96.62 121 TYR A O 1
ATOM 954 N N . SER A 1 122 ? 11.657 -3.091 1.053 1.00 94.31 122 SER A N 1
ATOM 955 C CA . SER A 1 122 ? 12.797 -2.574 1.820 1.00 94.31 122 SER A CA 1
ATOM 956 C C . SER A 1 122 ? 13.610 -1.568 1.000 1.00 94.31 122 SER A C 1
ATOM 958 O O . SER A 1 122 ? 13.903 -0.463 1.464 1.00 94.31 122 SER A O 1
ATOM 960 N N . ARG A 1 123 ? 13.886 -1.890 -0.267 1.00 93.38 123 ARG A N 1
ATOM 961 C CA . ARG A 1 123 ? 14.606 -1.020 -1.209 1.00 93.38 123 ARG A CA 1
ATOM 962 C C . ARG A 1 123 ? 13.830 0.263 -1.543 1.00 93.38 123 ARG A C 1
ATOM 964 O O . ARG A 1 123 ? 14.428 1.330 -1.642 1.00 93.38 123 ARG A O 1
ATOM 971 N N . CYS A 1 124 ? 12.508 0.185 -1.660 1.00 94.81 124 CYS A N 1
ATOM 972 C CA . CYS A 1 124 ? 11.625 1.325 -1.919 1.00 94.81 124 CYS A CA 1
ATOM 973 C C . CYS A 1 124 ? 11.396 2.234 -0.698 1.00 94.81 124 CYS A C 1
ATOM 975 O O . CYS A 1 124 ? 10.983 3.383 -0.855 1.00 94.81 124 CYS A O 1
ATOM 977 N N . THR A 1 125 ? 11.646 1.750 0.521 1.00 92.56 125 THR A N 1
ATOM 978 C CA . THR A 1 125 ? 11.352 2.479 1.771 1.00 92.56 125 THR A CA 1
ATOM 979 C C . THR A 1 125 ? 12.594 2.901 2.560 1.00 92.56 125 THR A C 1
ATOM 981 O O . THR A 1 125 ? 12.488 3.743 3.466 1.00 92.56 125 THR A O 1
ATOM 984 N N . SER A 1 126 ? 13.770 2.391 2.189 1.00 86.94 126 SER A N 1
ATOM 985 C CA . SER A 1 126 ? 15.057 2.651 2.843 1.00 86.94 126 SER A CA 1
ATOM 986 C C . SER A 1 126 ? 15.949 3.600 2.035 1.00 86.94 126 SER A C 1
ATOM 988 O O . SER A 1 126 ? 15.865 3.678 0.814 1.00 86.94 126 SER A O 1
ATOM 990 N N . GLY A 1 127 ? 16.822 4.341 2.726 1.00 78.31 127 GLY A N 1
ATOM 991 C CA . GLY A 1 127 ? 17.824 5.218 2.098 1.00 78.31 127 GLY A CA 1
ATOM 992 C C . GLY A 1 127 ? 17.285 6.532 1.513 1.00 78.31 127 GLY A C 1
ATOM 993 O O . GLY A 1 127 ? 16.110 6.863 1.690 1.00 78.31 127 GLY A O 1
ATOM 994 N N . ASN A 1 128 ? 18.168 7.277 0.838 1.00 79.94 128 ASN A N 1
ATOM 995 C CA . ASN A 1 128 ? 17.876 8.580 0.218 1.00 79.94 128 ASN A CA 1
ATOM 996 C C . ASN A 1 128 ? 17.322 8.461 -1.218 1.00 79.94 128 ASN A C 1
ATOM 998 O O . ASN A 1 128 ? 16.658 9.374 -1.694 1.00 79.94 128 ASN A O 1
ATOM 1002 N N . ASP A 1 129 ? 17.527 7.323 -1.893 1.00 84.38 129 ASP A N 1
ATOM 1003 C CA . ASP A 1 129 ? 17.181 7.107 -3.311 1.00 84.38 129 ASP A CA 1
ATOM 1004 C C . ASP A 1 129 ? 15.883 6.297 -3.521 1.00 84.38 129 ASP A C 1
ATOM 1006 O O . ASP A 1 129 ? 15.731 5.561 -4.502 1.00 84.38 129 ASP A O 1
ATOM 1010 N N . ARG A 1 130 ? 14.920 6.420 -2.603 1.00 8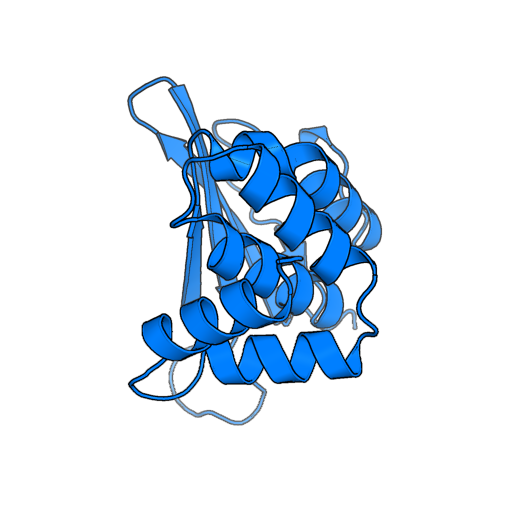8.19 130 ARG A N 1
ATOM 1011 C CA . ARG A 1 130 ? 13.653 5.658 -2.615 1.00 88.19 130 ARG A CA 1
ATOM 1012 C C . ARG A 1 130 ? 12.875 5.820 -3.916 1.00 88.19 130 ARG A C 1
ATOM 1014 O O . ARG A 1 130 ? 12.461 4.841 -4.527 1.00 88.19 130 ARG A O 1
ATOM 1021 N N . GLU A 1 131 ? 12.722 7.059 -4.379 1.00 87.56 131 GLU A N 1
ATOM 1022 C CA . GLU A 1 131 ? 11.967 7.364 -5.599 1.00 87.56 131 GLU A CA 1
ATOM 1023 C C . GLU A 1 131 ? 12.628 6.777 -6.849 1.00 87.56 131 GLU A C 1
ATOM 1025 O O . GLU A 1 131 ? 11.948 6.201 -7.704 1.00 87.56 131 GLU A O 1
ATOM 1030 N N . ARG A 1 132 ? 13.963 6.870 -6.934 1.00 91.19 132 ARG A N 1
ATOM 1031 C CA . ARG A 1 132 ? 14.748 6.272 -8.022 1.00 91.19 132 ARG A CA 1
ATOM 1032 C C . ARG A 1 132 ? 14.625 4.756 -8.007 1.00 91.19 132 ARG A C 1
ATOM 1034 O O . ARG A 1 132 ? 14.422 4.154 -9.056 1.00 91.19 132 ARG A O 1
ATOM 1041 N N . THR A 1 133 ? 14.675 4.158 -6.823 1.00 92.88 133 THR A N 1
ATOM 1042 C CA . THR A 1 133 ? 14.555 2.711 -6.645 1.00 92.88 133 THR A CA 1
ATOM 1043 C C . THR A 1 133 ? 13.169 2.209 -7.028 1.00 92.88 133 THR A C 1
ATOM 1045 O O . THR A 1 133 ? 13.065 1.267 -7.807 1.00 92.88 133 THR A O 1
ATOM 1048 N N . CYS A 1 134 ? 12.096 2.879 -6.599 1.00 93.75 134 CYS A N 1
ATOM 1049 C CA . CYS A 1 134 ? 10.747 2.506 -7.027 1.00 93.75 134 CYS A CA 1
ATOM 1050 C C . CYS A 1 134 ? 10.513 2.751 -8.523 1.00 93.75 134 CYS A C 1
ATOM 1052 O O . CYS A 1 134 ? 9.737 2.035 -9.153 1.00 93.75 134 CYS A O 1
ATOM 1054 N N . ARG A 1 135 ? 11.185 3.740 -9.127 1.00 94.69 135 ARG A N 1
ATOM 1055 C CA . ARG A 1 135 ? 11.180 3.906 -10.585 1.00 94.69 135 ARG A CA 1
ATOM 1056 C C . ARG A 1 135 ? 11.884 2.744 -11.283 1.00 94.69 135 ARG A C 1
ATOM 1058 O O . ARG A 1 135 ? 11.329 2.224 -12.242 1.00 94.69 135 ARG A O 1
ATOM 1065 N N . ALA A 1 136 ? 13.062 2.343 -10.812 1.00 94.38 136 ALA A N 1
ATOM 1066 C CA . ALA A 1 136 ? 13.798 1.208 -11.362 1.00 94.38 136 ALA A CA 1
ATOM 1067 C C . ALA A 1 136 ? 12.997 -0.094 -11.236 1.00 94.38 136 ALA A C 1
ATOM 1069 O O . ALA A 1 136 ? 12.879 -0.828 -12.211 1.00 94.38 136 ALA A O 1
ATOM 1070 N N . PHE A 1 137 ? 12.363 -0.316 -10.081 1.00 95.38 137 PHE A N 1
ATOM 1071 C CA . PHE A 1 137 ? 11.422 -1.412 -9.868 1.00 95.38 137 PHE A CA 1
ATOM 1072 C C . PHE A 1 137 ? 10.329 -1.432 -10.938 1.00 95.38 137 PHE A C 1
ATOM 1074 O O . PHE A 1 137 ? 10.166 -2.433 -11.623 1.00 95.38 137 PHE A O 1
ATOM 1081 N N . ARG A 1 138 ? 9.632 -0.304 -11.144 1.00 95.81 138 ARG A N 1
ATOM 1082 C CA . ARG A 1 138 ? 8.592 -0.202 -12.178 1.00 95.81 138 ARG A CA 1
ATOM 1083 C C . ARG A 1 138 ? 9.105 -0.536 -13.572 1.00 95.81 138 ARG A C 1
ATOM 1085 O O . ARG A 1 138 ? 8.387 -1.183 -14.319 1.00 95.81 138 ARG A O 1
ATOM 1092 N N . ILE A 1 139 ? 10.298 -0.062 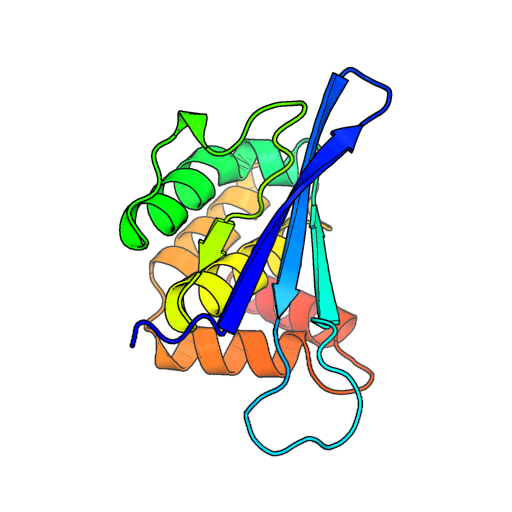-13.929 1.00 94.12 139 ILE A N 1
ATOM 1093 C CA . ILE A 1 139 ? 10.906 -0.350 -15.233 1.00 94.12 139 ILE A CA 1
ATOM 1094 C C . ILE A 1 139 ? 11.156 -1.854 -15.370 1.00 94.12 139 ILE A C 1
ATOM 1096 O O . ILE A 1 139 ? 10.815 -2.413 -16.400 1.00 94.12 139 ILE A O 1
ATOM 1100 N N . MET A 1 140 ? 11.682 -2.498 -14.326 1.00 93.69 140 MET A N 1
ATOM 1101 C CA . MET A 1 140 ? 11.989 -3.930 -14.325 1.00 93.69 140 MET A CA 1
ATOM 1102 C C . MET A 1 140 ? 10.738 -4.810 -14.446 1.00 93.69 140 MET A C 1
ATOM 1104 O O . MET A 1 140 ? 10.753 -5.777 -15.198 1.00 93.69 140 MET A O 1
ATOM 1108 N N . VAL A 1 141 ? 9.656 -4.481 -13.730 1.00 91.94 141 VAL A N 1
ATOM 1109 C CA . VAL A 1 141 ? 8.436 -5.314 -13.722 1.00 91.94 141 VAL A CA 1
ATOM 1110 C C . VAL A 1 141 ? 7.500 -5.055 -14.894 1.00 91.94 141 VAL A C 1
ATOM 1112 O O . VAL A 1 141 ? 6.558 -5.811 -15.120 1.00 91.94 141 VAL A O 1
ATOM 1115 N N . SER A 1 142 ? 7.718 -3.962 -15.616 1.00 82.00 142 SER A N 1
ATOM 1116 C CA . SER A 1 142 ? 6.929 -3.678 -16.798 1.00 82.00 142 SER A CA 1
ATOM 1117 C C . SER A 1 142 ? 7.479 -4.458 -17.979 1.00 82.00 142 SER A C 1
ATOM 1119 O O . SER A 1 142 ? 8.684 -4.436 -18.222 1.00 82.00 142 SER A O 1
ATOM 1121 N N . LYS A 1 143 ? 6.596 -5.090 -18.748 1.00 65.56 143 LYS A N 1
ATOM 1122 C CA . LYS A 1 143 ? 6.982 -5.658 -20.041 1.00 65.56 143 LYS A CA 1
ATOM 1123 C C . LYS A 1 143 ? 7.393 -4.504 -20.975 1.00 65.56 143 LYS A C 1
ATOM 1125 O O . LYS A 1 143 ? 6.825 -3.407 -20.873 1.00 65.56 143 LYS A O 1
ATOM 1130 N N . GLU A 1 144 ? 8.435 -4.730 -21.778 1.00 50.12 144 GLU A N 1
ATOM 1131 C CA . GLU A 1 144 ? 8.830 -3.822 -22.870 1.00 50.12 144 GLU A CA 1
ATOM 1132 C C . GLU A 1 144 ? 7.698 -3.657 -23.889 1.00 50.12 144 GLU A C 1
ATOM 1134 O O . GLU A 1 144 ? 7.006 -4.664 -24.170 1.00 50.12 144 GLU A O 1
#

Radius of gyration: 14.72 Å; chains: 1; bounding box: 35×32×43 Å

pLDDT: mean 89.28, std 12.32, range [41.41, 98.38]